Protein 2RLN (pdb70)

Secondary structure (DSSP, 8-state):
--SSHHHHHHHHTTSSSSS--SEEEEE-S-HHHHHGGGGSEEE--TTS-S-EEE-SS-EEEEEEEE-TT-BTTB--EEEEEEEE-EEEEEETTTTEEEEEEEE-/---HHHHHHHH---

B-factor: mean 22.93, std 22.58, range [2.0, 141.99]

Nearest PDB structures (foldseek):
  1j82-assembly1_A  TM=9.142E-01  e=1.928E+00  unclassified
  1h8x-assembly1_B  TM=9.011E-01  e=2.631E+00  Homo sapiens
  3oqz-assembly1_a  TM=7.747E-01  e=2.631E+00  Bos taurus
  4kxh-assembly2_D  TM=8.926E-01  e=5.300E+00  Homo sapiens
  1d5e-assembly1_B  TM=1.006E+00  e=2.531E-17  Bos taurus

Sequence (118 aa):
KETAAAKFERQHDSSSSNYCNQMMKSRNLTKDRCKPVNTFVHESLADVQAVCSQKNVACKNGQTNCYQSYSTMSITDCRETGSSKYPNCAYKTTQANKHIIVACEGNPYVPVHFDASV

Structure (mmCIF, N/CA/C/O backbone):
data_2RLN
#
_entry.id   2RLN
#
_cell.length_a   44.740
_cell.length_b   44.740
_cell.length_c   97.350
_cell.angle_alpha   90.00
_cell.angle_beta   90.00
_cell.angle_gamma   120.00
#
_symmetry.space_group_name_H-M   'P 31 2 1'
#
loop_
_entity.id
_entity.type
_entity.pdbx_description
1 polymer RIBONUCLEASE
2 polymer 'RIBONUCLEASE S (S-PRO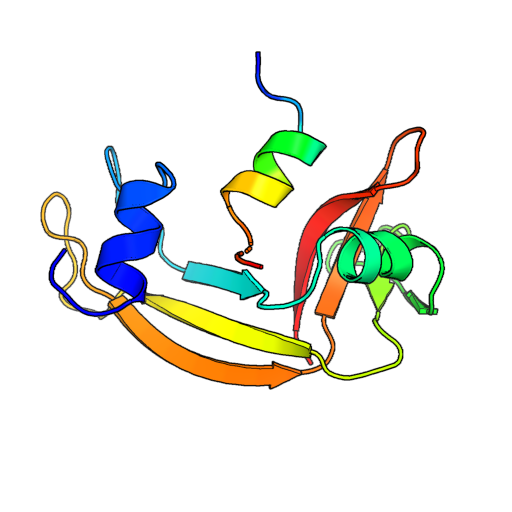TEIN)'
3 non-polymer 'SULFATE ION'
4 water water
#
loop_
_atom_site.group_PDB
_atom_site.id
_atom_site.type_symbol
_atom_site.label_atom_id
_atom_site.label_alt_id
_atom_site.label_comp_id
_atom_site.label_asym_id
_atom_site.label_entity_id
_atom_site.label_seq_id
_atom_site.pdbx_PDB_ins_code
_atom_site.Cartn_x
_atom_site.Cartn_y
_atom_site.Cartn_z
_atom_site.occupancy
_atom_site.B_iso_or_equiv
_atom_site.auth_seq_id
_atom_site.auth_comp_id
_atom_site.auth_asym_id
_atom_site.auth_atom_id
_atom_site.pdbx_PDB_model_num
ATOM 1 N N . LYS A 1 1 ? -14.389 7.993 21.097 1.00 89.31 1 LYS S N 1
ATOM 2 C CA . LYS A 1 1 ? -14.691 7.677 19.671 1.00 75.45 1 LYS S CA 1
ATOM 3 C C . LYS A 1 1 ? -14.636 6.159 19.504 1.00 36.30 1 LYS S C 1
ATOM 4 O O . LYS A 1 1 ? -14.729 5.428 20.492 1.00 68.14 1 LYS S O 1
ATOM 10 N N . GLU A 1 2 ? -14.483 5.695 18.266 1.00 38.14 2 GLU S N 1
ATOM 11 C CA . GLU A 1 2 ? -14.439 4.273 17.953 1.00 25.88 2 GLU S CA 1
ATOM 12 C C . GLU A 1 2 ? -13.019 3.714 17.944 1.00 20.04 2 GLU S C 1
ATOM 13 O O . GLU A 1 2 ? -12.143 4.228 17.246 1.00 22.86 2 GLU S O 1
ATOM 19 N N . THR A 1 3 ? -12.798 2.669 18.733 1.00 18.22 3 THR S N 1
ATOM 20 C CA . THR A 1 3 ? -11.488 2.028 18.806 1.00 13.85 3 THR S CA 1
ATOM 21 C C . THR A 1 3 ? -11.259 1.137 17.589 1.00 18.45 3 THR S C 1
ATOM 22 O O . THR A 1 3 ? -12.209 0.793 16.885 1.00 11.47 3 THR S O 1
ATOM 26 N N . ALA A 1 4 ? -10.016 0.703 17.388 1.00 17.69 4 ALA S N 1
ATOM 27 C CA . ALA A 1 4 ? -9.674 -0.157 16.253 1.00 10.23 4 ALA S CA 1
ATOM 28 C C . ALA A 1 4 ? -10.372 -1.505 16.367 1.00 7.21 4 ALA S C 1
ATOM 29 O O . ALA A 1 4 ? -10.763 -2.098 15.357 1.00 10.22 4 ALA S O 1
ATOM 31 N N . ALA A 1 5 ? -10.535 -1.991 17.595 1.00 11.37 5 ALA S N 1
ATOM 32 C CA . ALA A 1 5 ? -11.223 -3.262 17.811 1.00 13.18 5 ALA S CA 1
ATOM 33 C C . ALA A 1 5 ? -12.714 -3.102 17.474 1.00 12.82 5 ALA S C 1
ATOM 34 O O . ALA A 1 5 ? -13.309 -3.971 16.831 1.00 14.74 5 ALA S O 1
ATOM 36 N N . ALA A 1 6 ? -13.321 -2.004 17.927 1.00 7.59 6 ALA S N 1
ATOM 37 C CA . ALA A 1 6 ? -14.737 -1.715 17.646 1.00 4.87 6 ALA S CA 1
ATOM 38 C C . ALA A 1 6 ? -14.937 -1.605 16.137 1.00 8.61 6 ALA S C 1
ATOM 39 O O . ALA A 1 6 ? -15.891 -2.137 15.587 1.00 7.00 6 ALA S O 1
ATOM 41 N N . LYS A 1 7 ? -14.029 -0.902 15.473 1.00 5.71 7 LYS S N 1
ATOM 42 C CA . LYS A 1 7 ? -14.129 -0.738 14.034 1.00 10.56 7 LYS S CA 1
ATOM 43 C C . LYS A 1 7 ? -14.060 -2.090 13.320 1.00 11.30 7 LYS S C 1
ATOM 44 O O . LYS A 1 7 ? -14.821 -2.333 12.373 1.00 7.21 7 LYS S O 1
ATOM 50 N N . PHE A 1 8 ? -13.164 -2.971 13.767 1.00 9.56 8 PHE S N 1
ATOM 51 C CA . PHE A 1 8 ? -13.057 -4.300 13.156 1.00 10.32 8 PHE S CA 1
ATOM 52 C C . PHE A 1 8 ? -14.410 -5.015 13.248 1.00 9.63 8 PHE S C 1
ATOM 53 O O . PHE A 1 8 ? -14.885 -5.601 12.263 1.00 8.43 8 PHE S O 1
ATOM 61 N N . GLU A 1 9 ? -15.041 -4.941 14.421 1.00 9.92 9 GLU S N 1
ATOM 62 C CA . GLU A 1 9 ? -16.339 -5.578 14.642 1.00 5.93 9 GLU S CA 1
ATOM 63 C C . GLU A 1 9 ? -17.449 -5.013 13.760 1.00 8.31 9 GLU S C 1
ATOM 64 O O . GLU A 1 9 ? -18.189 -5.774 13.121 1.00 11.14 9 GLU S O 1
ATOM 70 N N . ARG A 1 10 ? -17.598 -3.691 13.743 1.00 7.32 10 ARG S N 1
ATOM 71 C CA . ARG A 1 10 ? -18.633 -3.068 12.917 1.00 6.97 10 ARG S CA 1
ATOM 72 C C . ARG A 1 10 ? -18.455 -3.395 11.429 1.00 5.91 10 ARG S C 1
ATOM 73 O O . ARG A 1 10 ? -19.425 -3.633 10.715 1.00 6.96 10 ARG S O 1
ATOM 81 N N . GLN A 1 11 ? -17.213 -3.403 10.958 1.00 3.80 11 GLN S N 1
ATOM 82 C CA . GLN A 1 11 ? -16.959 -3.689 9.551 1.00 10.73 11 GLN S CA 1
ATOM 83 C C . GLN A 1 11 ? -16.935 -5.150 9.129 1.00 9.58 11 GLN S C 1
ATOM 84 O O . GLN A 1 11 ? -17.205 -5.446 7.965 1.00 11.50 11 GLN S O 1
ATOM 90 N N . HIS A 1 12 ? -16.557 -6.050 10.036 1.00 7.82 12 HIS S N 1
ATOM 91 C CA . HI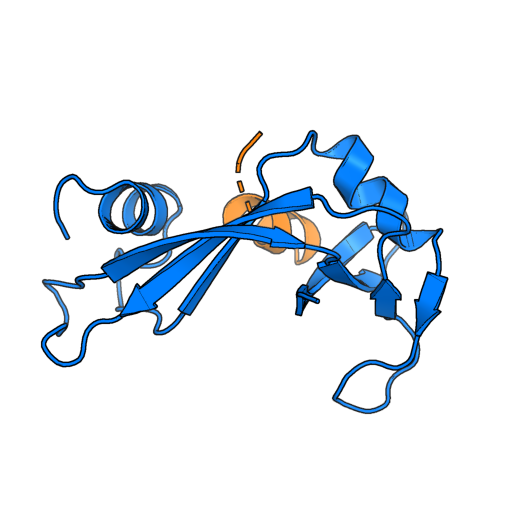S A 1 12 ? -16.398 -7.455 9.659 1.00 4.80 12 HIS S CA 1
ATOM 92 C C . HIS A 1 12 ? -17.197 -8.544 10.357 1.00 14.44 12 HIS S C 1
ATOM 93 O O . HIS A 1 12 ? -17.224 -9.677 9.877 1.00 19.05 12 HIS S O 1
ATOM 108 N N . ASP A 1 14 ? -20.604 -10.477 11.546 1.00 8.25 14 ASP S N 1
ATOM 109 C CA . ASP A 1 14 ? -22.038 -10.626 11.352 1.00 5.30 14 ASP S CA 1
ATOM 110 C C . ASP A 1 14 ? -22.472 -11.973 11.907 1.00 13.88 14 ASP S C 1
ATOM 111 O O . ASP A 1 14 ? -22.693 -12.930 11.158 1.00 13.40 14 ASP S O 1
ATOM 116 N N . SER A 1 15 ? -22.541 -12.021 13.233 1.00 10.04 15 SER S N 1
ATOM 117 C CA . SER A 1 15 ? -22.955 -13.181 14.005 1.00 34.70 15 SER S CA 1
ATOM 118 C C . SER A 1 15 ? -24.454 -13.381 13.792 1.00 33.63 15 SER S C 1
ATOM 119 O O . SER A 1 15 ? -25.255 -12.475 14.039 1.00 72.52 15 SER S O 1
ATOM 123 N N . SER B 2 6 ? -26.977 0.711 -4.539 1.00 112.94 21 SER E N 1
ATOM 124 C CA . SER B 2 6 ? -27.186 -0.094 -3.307 1.00 141.99 21 SER E CA 1
ATOM 125 C C . SER B 2 6 ? -28.634 -0.568 -3.268 1.00 48.98 21 SER E C 1
ATOM 126 O O . SER B 2 6 ? -29.561 0.243 -3.205 1.00 131.89 21 SER E O 1
ATOM 129 N N . SER B 2 7 ? -28.815 -1.881 -3.379 1.00 122.22 22 SER E N 1
ATOM 130 C CA . SER B 2 7 ? -30.139 -2.482 -3.385 1.00 132.25 22 SER E CA 1
ATOM 131 C C . SER B 2 7 ? -30.367 -3.577 -2.330 1.00 63.49 22 SER E C 1
ATOM 132 O O . SER B 2 7 ? -29.829 -3.508 -1.220 1.00 101.76 22 SER E O 1
ATOM 135 N N . SER B 2 8 ? -31.151 -4.589 -2.685 1.00 73.54 23 SER E N 1
ATOM 136 C CA . SER B 2 8 ? -31.489 -5.653 -1.756 1.00 61.84 23 SER E CA 1
ATOM 137 C C . SER B 2 8 ? -30.552 -6.835 -1.526 1.00 47.19 23 SER E C 1
ATOM 138 O O . SER B 2 8 ? -30.848 -7.648 -0.653 1.00 84.21 23 SER E O 1
ATOM 141 N N . ASN B 2 9 ? -29.477 -7.012 -2.301 1.00 16.34 24 ASN E N 1
ATOM 142 C CA . ASN B 2 9 ? -28.611 -8.149 -1.972 1.00 9.19 24 ASN E CA 1
ATOM 143 C C . ASN B 2 9 ? -27.941 -7.884 -0.612 1.00 12.80 24 ASN E C 1
ATOM 144 O O . ASN B 2 9 ? -27.896 -6.731 -0.135 1.00 13.34 24 ASN E O 1
ATOM 149 N N . TYR B 2 10 ? -27.568 -8.960 0.070 1.00 11.14 25 TYR E N 1
ATOM 150 C CA . TYR B 2 10 ? -26.939 -8.869 1.381 1.00 8.51 25 TYR E CA 1
ATOM 151 C C . TYR B 2 10 ? -25.777 -7.868 1.428 1.00 10.39 25 TYR E C 1
ATOM 152 O O . TYR B 2 10 ? -25.673 -7.079 2.373 1.00 11.57 25 TYR E O 1
ATOM 161 N N . CYS B 2 11 ? -24.910 -7.885 0.421 1.00 6.39 26 CYS E N 1
ATOM 162 C CA . CYS B 2 11 ? -23.779 -6.959 0.417 1.00 4.24 26 CYS E CA 1
ATOM 163 C C . CYS B 2 11 ? -24.213 -5.493 0.349 1.00 12.11 26 CYS E C 1
ATOM 164 O O . CYS B 2 11 ? -23.784 -4.682 1.167 1.00 10.81 26 CYS E O 1
ATOM 167 N N . ASN B 2 12 ? -25.096 -5.158 -0.588 1.00 9.29 27 ASN E N 1
ATOM 168 C CA . ASN B 2 12 ? -25.576 -3.785 -0.702 1.00 8.34 27 ASN E CA 1
ATOM 169 C C . ASN B 2 12 ? -26.203 -3.332 0.627 1.00 14.89 27 ASN E C 1
ATOM 170 O O . ASN B 2 12 ? -25.922 -2.227 1.103 1.00 14.60 27 ASN E O 1
ATOM 175 N N . GLN B 2 13 ? -27.015 -4.202 1.231 1.00 11.60 28 GLN E N 1
ATOM 176 C CA . GLN B 2 13 ? -27.695 -3.903 2.501 1.00 14.46 28 GLN E CA 1
ATOM 177 C C . GLN B 2 13 ? -26.745 -3.699 3.671 1.00 11.74 28 GLN E C 1
ATOM 178 O O . GLN B 2 13 ? -26.802 -2.682 4.369 1.00 12.60 28 GLN E O 1
ATOM 184 N N . MET B 2 14 ? -25.930 -4.713 3.940 1.00 8.51 29 MET E N 1
ATOM 185 C CA . MET B 2 14 ? -25.010 -4.666 5.073 1.00 14.25 29 MET E CA 1
ATOM 186 C C . MET B 2 14 ? -23.919 -3.596 4.994 1.00 9.51 29 MET E C 1
ATOM 187 O O . MET B 2 14 ? -23.576 -2.966 6.009 1.00 8.02 29 MET E O 1
ATOM 196 N N . MET B 2 15 ? -23.376 -3.379 3.800 1.00 11.73 30 MET E N 1
ATOM 197 C CA . MET B 2 15 ? -22.338 -2.370 3.620 1.00 11.00 30 MET E CA 1
ATOM 198 C C . MET B 2 15 ? -22.922 -1.012 3.997 1.00 12.23 30 MET E C 1
ATOM 199 O O . MET B 2 15 ? -22.261 -0.198 4.637 1.00 12.59 30 MET E O 1
ATOM 204 N N . LYS B 2 16 ? -24.180 -0.786 3.628 1.00 13.17 31 LYS E N 1
ATOM 205 C CA . LYS B 2 16 ? -24.843 0.474 3.934 1.00 12.94 31 LYS E CA 1
ATOM 206 C C . LYS B 2 16 ? -25.138 0.539 5.424 1.00 9.43 31 LYS E C 1
ATOM 207 O O . LYS B 2 16 ? -24.736 1.486 6.092 1.00 10.73 31 LYS E O 1
ATOM 213 N N . SER B 2 17 ? -25.789 -0.499 5.945 1.00 12.17 32 SER E N 1
ATOM 214 C CA . SER B 2 17 ? -26.145 -0.574 7.363 1.00 7.62 32 SER E CA 1
ATOM 215 C C . SER B 2 17 ? -24.962 -0.390 8.306 1.00 16.82 32 SER E C 1
ATOM 216 O O . SER B 2 17 ? -25.077 0.271 9.346 1.00 11.67 32 SER E O 1
ATOM 221 N N . ARG B 2 18 ? -23.825 -0.981 7.958 1.00 7.97 33 ARG E N 1
ATOM 222 C CA . ARG B 2 18 ? -22.650 -0.884 8.813 1.00 5.32 33 ARG E CA 1
ATOM 223 C C . ARG B 2 18 ? -21.789 0.363 8.607 1.00 8.99 33 ARG E C 1
ATOM 224 O O . ARG B 2 18 ? -20.643 0.426 9.094 1.00 13.33 33 ARG E O 1
ATOM 232 N N . ASN B 2 19 ? -22.336 1.347 7.886 1.00 11.92 34 ASN E N 1
ATOM 233 C CA . ASN B 2 19 ? -21.658 2.627 7.642 1.00 8.92 34 ASN E CA 1
ATOM 234 C C . ASN B 2 19 ? -20.396 2.501 6.812 1.00 16.21 34 ASN E C 1
ATOM 235 O O . ASN B 2 19 ? -19.398 3.168 7.084 1.00 16.22 34 ASN E O 1
ATOM 240 N N . LEU B 2 20 ? -20.415 1.624 5.813 1.00 11.95 35 LEU E N 1
ATOM 241 C CA . LEU B 2 20 ? -19.244 1.481 4.949 1.00 10.74 35 LEU E CA 1
ATOM 242 C C . LEU B 2 20 ? -19.481 2.220 3.638 1.00 14.57 35 LEU E C 1
ATOM 243 O O . LEU B 2 20 ? -18.556 2.776 3.047 1.00 24.44 35 LEU E O 1
ATOM 252 N N . THR B 2 21 ? -20.733 2.260 3.202 1.00 6.15 36 THR E N 1
ATOM 253 C CA . THR B 2 21 ? -21.040 2.898 1.945 1.00 9.57 36 THR E CA 1
ATOM 254 C C . THR B 2 21 ? -22.021 4.049 2.014 1.00 12.87 36 THR E C 1
ATOM 255 O O . THR B 2 21 ? -22.664 4.384 1.019 1.00 16.26 36 THR E O 1
ATOM 259 N N . LYS B 2 22 ? -22.147 4.656 3.188 1.00 15.34 37 LYS E N 1
ATOM 260 C CA . LYS B 2 22 ? -23.046 5.795 3.317 1.00 12.71 37 LYS E CA 1
ATOM 261 C C . LYS B 2 22 ? -22.411 7.050 2.722 1.00 16.63 37 LYS E C 1
ATOM 262 O O . LYS B 2 22 ? -23.111 7.897 2.163 1.00 25.82 37 LYS E O 1
ATOM 268 N N . ASP B 2 23 ? -21.084 7.147 2.787 1.00 17.20 38 ASP E N 1
ATOM 269 C CA . ASP B 2 23 ? -20.405 8.326 2.249 1.00 17.46 38 ASP E CA 1
ATOM 270 C C . ASP B 2 23 ? -19.316 8.068 1.225 1.00 10.37 38 ASP E C 1
ATOM 271 O O . ASP B 2 23 ? -18.549 8.970 0.903 1.00 13.03 38 ASP E O 1
ATOM 276 N N . ARG B 2 24 ? -19.266 6.847 0.710 1.00 12.91 39 ARG E N 1
ATOM 277 C CA . ARG B 2 24 ? -18.291 6.453 -0.303 1.00 13.99 39 ARG E CA 1
ATOM 278 C C . ARG B 2 24 ? -18.652 5.038 -0.724 1.00 23.13 39 ARG E C 1
ATOM 279 O O . ARG B 2 24 ? -19.581 4.460 -0.174 1.00 16.79 39 ARG E O 1
ATOM 287 N N . CYS B 2 25 ? -17.961 4.499 -1.723 1.00 15.70 40 CYS E N 1
ATOM 288 C CA . CYS B 2 25 ? -18.186 3.108 -2.122 1.00 12.12 40 CYS E CA 1
ATOM 289 C C . CYS B 2 25 ? -16.846 2.446 -1.802 1.00 19.83 40 CYS E C 1
ATOM 290 O O . CYS B 2 25 ? -15.822 2.883 -2.310 1.00 22.38 40 CYS E O 1
ATOM 293 N N . LYS B 2 26 ? -16.837 1.496 -0.869 1.00 13.86 41 LYS E N 1
ATOM 294 C CA . LYS B 2 26 ? -15.616 0.784 -0.497 1.00 8.45 41 LYS E CA 1
ATOM 295 C C . LYS B 2 26 ? -15.488 -0.396 -1.482 1.00 13.42 41 LYS E C 1
ATOM 296 O O . LYS B 2 26 ? -16.404 -1.195 -1.590 1.00 14.64 41 LYS E O 1
ATOM 302 N N . PRO B 2 27 ? -14.349 -0.528 -2.204 1.00 12.73 42 PRO E N 1
ATOM 303 C CA . PRO B 2 27 ? -14.160 -1.621 -3.179 1.00 8.65 42 PRO E CA 1
ATOM 304 C C . PRO B 2 27 ? -14.432 -3.061 -2.732 1.00 14.64 42 PRO E C 1
ATOM 305 O O . PRO B 2 27 ? -15.074 -3.816 -3.458 1.00 14.09 42 PRO E O 1
ATOM 309 N N . VAL B 2 28 ? -13.915 -3.460 -1.571 1.00 10.06 43 VAL E N 1
ATOM 310 C CA . VAL B 2 28 ? -14.116 -4.825 -1.095 1.00 8.68 43 VAL E CA 1
ATOM 311 C C . VAL B 2 28 ? -14.253 -4.866 0.424 1.00 12.34 43 VAL E C 1
ATOM 312 O O . VAL B 2 28 ? -13.754 -3.988 1.126 1.00 12.81 43 VAL E O 1
ATOM 319 N N . ASN B 2 29 ? -15.012 -5.832 0.916 1.00 11.53 44 ASN E N 1
ATOM 320 C CA . ASN B 2 29 ? -15.165 -6.030 2.355 1.00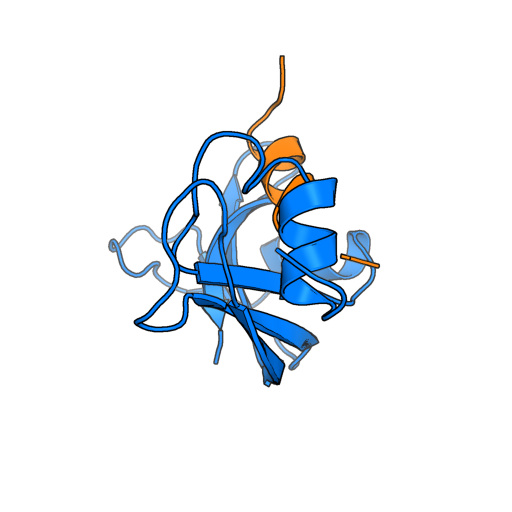 12.23 44 ASN E CA 1
ATOM 321 C C . ASN B 2 29 ? -15.610 -7.470 2.615 1.00 18.01 44 ASN E C 1
ATOM 322 O O . ASN B 2 29 ? -16.350 -8.053 1.823 1.00 15.52 44 ASN E O 1
ATOM 327 N N . THR B 2 30 ? -15.156 -8.040 3.722 1.00 8.60 45 THR E N 1
ATOM 328 C CA . THR B 2 30 ? -15.506 -9.405 4.076 1.00 9.21 45 THR E CA 1
ATOM 329 C C . THR B 2 30 ? -16.248 -9.420 5.395 1.00 9.32 45 THR E C 1
ATOM 330 O O . THR B 2 30 ? -15.855 -8.721 6.330 1.00 8.71 45 THR E O 1
ATOM 334 N N . PHE B 2 31 ? -17.347 -10.170 5.445 1.00 3.75 46 PHE E N 1
ATOM 335 C CA . PHE B 2 31 ? -18.124 -10.323 6.678 1.00 10.07 46 PHE E CA 1
ATOM 336 C C . PHE B 2 31 ? -17.945 -11.768 7.164 1.00 10.13 46 PHE E C 1
ATOM 337 O O . PHE B 2 31 ? -17.978 -12.703 6.357 1.00 9.09 46 PHE E O 1
ATOM 345 N N . VAL B 2 32 ? -17.754 -11.947 8.470 1.00 7.71 47 VAL E N 1
ATOM 346 C CA . VAL B 2 32 ? -17.572 -13.277 9.059 1.00 13.96 47 VAL E CA 1
ATOM 347 C C . VAL B 2 32 ? -18.834 -13.664 9.829 1.00 10.48 47 VAL E C 1
ATOM 348 O O . VAL B 2 32 ? -19.306 -12.900 10.683 1.00 6.39 47 VAL E O 1
ATOM 352 N N . HIS B 2 33 ? -19.375 -14.847 9.526 1.00 8.53 48 HIS E N 1
ATOM 353 C CA . HIS B 2 33 ? -20.606 -15.329 10.165 1.00 5.82 48 HIS E CA 1
ATOM 354 C C . HIS B 2 33 ? -20.318 -16.357 11.245 1.00 11.72 48 HIS E C 1
ATOM 355 O O . HIS B 2 33 ? -20.710 -17.516 11.120 1.00 18.01 48 HIS E O 1
ATOM 362 N N . GLU B 2 34 ? -19.585 -15.936 12.270 1.00 9.57 49 GLU E N 1
ATOM 363 C CA . GLU B 2 34 ? -19.230 -16.789 13.396 1.00 14.14 49 GLU E CA 1
ATOM 364 C C . GLU B 2 34 ? -19.420 -15.932 14.635 1.00 10.44 49 GLU E C 1
ATOM 365 O O . GLU B 2 34 ? -19.539 -14.715 14.528 1.00 11.56 49 GLU E O 1
ATOM 371 N N . SER B 2 35 ? -19.467 -16.558 15.805 1.00 9.98 50 SER E N 1
ATOM 372 C CA . SER B 2 35 ? -19.659 -15.811 17.028 1.00 9.77 50 SER E CA 1
ATOM 373 C C . SER B 2 35 ? -18.458 -14.885 17.248 1.00 12.49 50 SER E C 1
ATOM 374 O O . SER B 2 35 ? -17.342 -15.186 16.815 1.00 11.72 50 SER E O 1
ATOM 377 N N . LEU B 2 36 ? -18.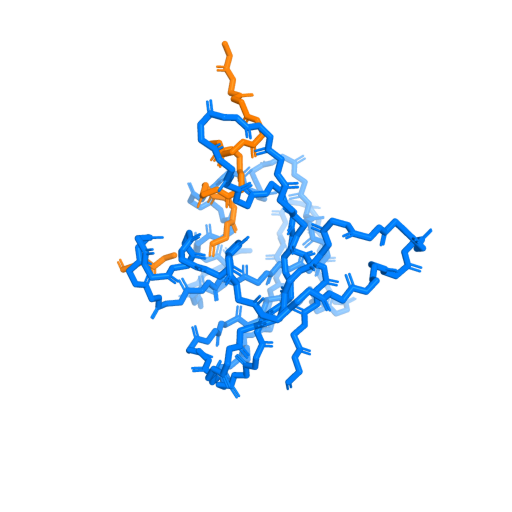685 -13.753 17.910 1.00 10.23 51 LEU E N 1
ATOM 378 C CA . LEU B 2 36 ? -17.602 -12.804 18.158 1.00 14.76 51 LEU E CA 1
ATOM 379 C C . LEU B 2 36 ? -16.438 -13.428 18.924 1.00 10.53 51 LEU E C 1
ATOM 380 O O . LEU B 2 36 ? -15.275 -13.244 18.547 1.00 10.24 51 LEU E O 1
ATOM 385 N N . ALA B 2 37 ? -16.753 -14.163 19.989 1.00 12.47 52 ALA E N 1
ATOM 386 C CA . ALA B 2 37 ? -15.730 -14.806 20.810 1.00 10.82 52 ALA E CA 1
ATOM 387 C C . ALA B 2 37 ? -14.909 -15.848 20.023 1.00 9.41 52 ALA E C 1
ATOM 388 O O . ALA B 2 37 ? -13.718 -15.994 20.271 1.00 9.63 52 ALA E O 1
ATOM 390 N N . ASP B 2 38 ? -15.533 -16.545 19.070 1.00 3.46 53 ASP E N 1
ATOM 391 C CA . ASP B 2 38 ? -14.809 -17.532 18.259 1.00 8.34 53 ASP E CA 1
ATOM 392 C C . ASP B 2 38 ? -13.836 -16.830 17.324 1.00 5.53 53 ASP E C 1
ATOM 393 O O . ASP B 2 38 ? -12.769 -17.357 17.014 1.00 8.42 53 ASP E O 1
ATOM 398 N N . VAL B 2 39 ? -14.204 -15.649 16.848 1.00 5.90 54 VAL E N 1
ATOM 399 C CA . VAL B 2 39 ? -13.298 -14.893 15.998 1.00 5.31 54 VAL E CA 1
ATOM 400 C C . VAL B 2 39 ? -12.166 -14.310 16.861 1.00 4.00 54 VAL E C 1
ATOM 401 O O . VAL B 2 39 ? -11.006 -14.329 16.464 1.00 8.03 54 VAL E O 1
ATOM 405 N N . GLN B 2 40 ? -12.493 -13.792 18.040 1.00 6.13 55 GLN E N 1
ATOM 406 C CA . GLN B 2 40 ? -11.452 -13.266 18.935 1.00 7.53 55 GLN E CA 1
ATOM 407 C C . GLN B 2 40 ? -10.487 -14.389 19.346 1.00 15.10 55 GLN E C 1
ATOM 408 O O . GLN B 2 40 ? -9.303 -14.142 19.598 1.00 10.90 55 GLN E O 1
ATOM 414 N N . ALA B 2 41 ? -10.987 -15.623 19.404 1.00 9.22 56 ALA E N 1
ATOM 415 C CA . ALA B 2 41 ? -10.152 -16.781 19.762 1.00 7.63 56 ALA E CA 1
ATOM 416 C C . ALA B 2 41 ? -8.999 -17.007 18.762 1.00 7.67 56 ALA E C 1
ATOM 417 O O . ALA B 2 41 ? -7.971 -17.590 19.116 1.00 8.47 56 ALA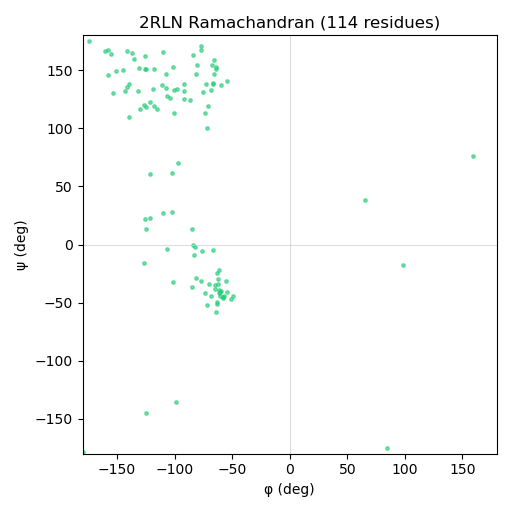 E O 1
ATOM 419 N N . VAL B 2 42 ? -9.131 -16.495 17.539 1.00 6.40 57 VAL E N 1
ATOM 420 C CA . VAL B 2 42 ? -8.074 -16.665 16.541 1.00 6.96 57 VAL E CA 1
ATOM 421 C C . VAL B 2 42 ? -6.749 -15.994 16.931 1.00 8.71 57 VAL E C 1
ATOM 422 O O . VAL B 2 42 ? -5.686 -16.434 16.511 1.00 8.71 57 VAL E O 1
ATOM 426 N N . CYS B 2 43 ? -6.797 -14.979 17.788 1.00 8.42 58 CYS E N 1
ATOM 427 C CA . CYS B 2 43 ? -5.578 -14.286 18.199 1.00 10.30 58 CYS E CA 1
ATOM 428 C C . CYS B 2 43 ? -4.609 -15.132 19.025 1.00 8.94 58 CYS E C 1
ATOM 429 O O . CYS B 2 43 ? -3.529 -14.670 19.378 1.00 8.26 58 CYS E O 1
ATOM 432 N N . SER B 2 44 ? -5.003 -16.357 19.358 1.00 8.56 59 SER E N 1
ATOM 433 C CA . SER B 2 44 ? -4.107 -17.238 20.096 1.00 11.60 59 SER E CA 1
ATOM 434 C C . SER B 2 44 ? -3.955 -18.551 19.332 1.00 6.66 59 SER E C 1
ATOM 435 O O . SER B 2 44 ? -3.592 -19.582 19.907 1.00 8.92 59 SER E O 1
ATOM 438 N N . GLN B 2 45 ? -4.225 -18.508 18.025 1.00 5.53 60 GLN E N 1
ATOM 439 C CA . GLN B 2 45 ? -4.107 -19.697 17.199 1.00 10.38 60 GLN E CA 1
ATOM 440 C C . GLN B 2 45 ? -2.767 -19.740 16.426 1.00 20.48 60 GLN E C 1
ATOM 441 O O . GLN B 2 45 ? -1.732 -19.430 17.009 1.00 15.00 60 GLN E O 1
ATOM 447 N N . LYS B 2 46 ? -2.760 -20.079 15.143 1.00 11.37 61 LYS E N 1
ATOM 448 C CA . LYS B 2 46 ? -1.493 -20.173 14.408 1.00 4.34 61 LYS E CA 1
ATOM 449 C C . LYS B 2 46 ? -0.865 -18.831 14.075 1.00 9.32 61 LYS E C 1
ATOM 450 O O . LYS B 2 46 ? -1.392 -18.089 13.253 1.00 10.05 61 LYS E O 1
ATOM 456 N N . ASN B 2 47 ? 0.284 -18.533 14.678 1.00 10.24 62 ASN E N 1
ATOM 457 C CA . ASN B 2 47 ? 0.961 -17.271 14.408 1.00 10.29 62 ASN E CA 1
ATOM 458 C C . ASN B 2 47 ? 1.627 -17.324 13.054 1.00 16.29 62 ASN E C 1
ATOM 459 O O . ASN B 2 47 ? 2.312 -18.286 12.725 1.00 17.17 62 ASN E O 1
ATOM 464 N N . VAL B 2 48 ? 1.406 -16.291 12.259 1.00 11.93 63 VAL E N 1
ATOM 465 C CA . VAL B 2 48 ? 1.987 -16.213 10.931 1.00 23.15 63 VAL E CA 1
ATOM 466 C C . VAL B 2 48 ? 2.410 -14.763 10.682 1.00 32.55 63 VAL E C 1
ATOM 467 O O . VAL B 2 48 ? 2.085 -13.861 11.469 1.00 15.25 63 VAL E O 1
ATOM 471 N N . ALA B 2 49 ? 3.199 -14.555 9.636 1.00 21.73 64 ALA E N 1
ATOM 472 C CA . ALA B 2 49 ? 3.645 -13.215 9.277 1.00 48.63 64 ALA E CA 1
ATOM 473 C C . ALA B 2 49 ? 2.517 -12.548 8.481 1.00 20.58 64 ALA E C 1
ATOM 474 O O . ALA B 2 49 ? 1.757 -13.224 7.781 1.00 15.99 64 ALA E O 1
ATOM 476 N N . CYS B 2 50 ? 2.371 -11.235 8.628 1.00 21.95 65 CYS E N 1
ATOM 477 C CA . CYS B 2 50 ? 1.342 -10.494 7.903 1.00 15.19 65 CYS E CA 1
ATOM 478 C C . CYS B 2 50 ? 1.924 -10.178 6.527 1.00 28.90 65 CYS E C 1
ATOM 479 O O . CYS B 2 50 ? 3.138 -10.277 6.326 1.00 22.79 65 CYS E O 1
ATOM 482 N N . LYS B 2 51 ? 1.072 -9.819 5.575 1.00 20.06 66 LYS E N 1
ATOM 483 C CA . LYS B 2 51 ? 1.544 -9.493 4.237 1.00 26.49 66 LYS E CA 1
ATOM 484 C C . LYS B 2 51 ? 2.611 -8.402 4.278 1.00 36.70 66 LYS E C 1
ATOM 485 O O . LYS B 2 51 ? 3.528 -8.377 3.457 1.00 38.33 66 LYS E O 1
ATOM 491 N N . ASN B 2 52 ? 2.503 -7.521 5.262 1.00 21.95 67 ASN E N 1
ATOM 492 C CA . ASN B 2 52 ? 3.445 -6.424 5.415 1.00 23.91 67 ASN E CA 1
ATOM 493 C C . ASN B 2 52 ? 4.731 -6.829 6.122 1.00 48.18 67 ASN E C 1
ATOM 494 O O . ASN B 2 52 ? 5.613 -5.996 6.336 1.00 64.35 67 ASN E O 1
ATOM 499 N N . GLY B 2 53 ? 4.816 -8.088 6.535 1.00 58.62 68 GLY E N 1
ATOM 500 C CA . GLY B 2 53 ? 6.008 -8.556 7.213 1.00 26.68 68 GLY E CA 1
ATOM 501 C C . GLY B 2 53 ? 5.955 -8.599 8.727 1.00 61.16 68 GLY E C 1
ATOM 502 O O . GLY B 2 53 ? 6.808 -9.247 9.344 1.00 37.25 68 GLY E O 1
ATOM 503 N N . GLN B 2 54 ? 5.009 -7.891 9.342 1.00 76.72 69 GLN E N 1
ATOM 504 C CA . GLN B 2 54 ? 4.899 -7.918 10.800 1.00 86.36 69 GLN E CA 1
ATOM 505 C C . GLN B 2 54 ? 4.494 -9.325 11.229 1.00 32.65 69 GLN E C 1
ATOM 506 O O . GLN B 2 54 ? 3.966 -10.095 10.433 1.00 24.53 69 GLN E O 1
ATOM 512 N N . THR B 2 55 ? 4.7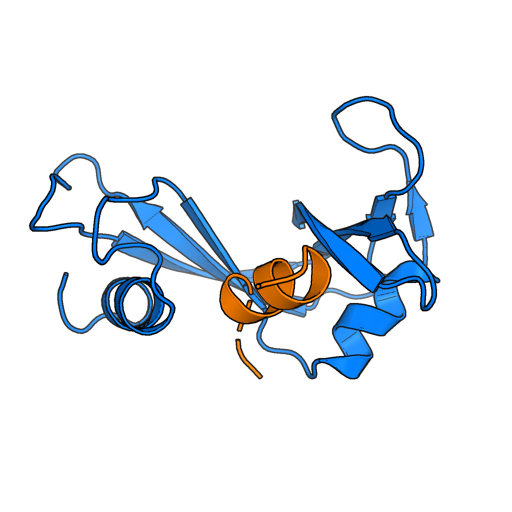56 -9.675 12.477 1.00 15.64 70 THR E N 1
ATOM 513 C CA . THR B 2 55 ? 4.445 -11.014 12.929 1.00 27.79 70 THR E CA 1
ATOM 514 C C . THR B 2 55 ? 3.298 -11.105 13.923 1.00 21.32 70 THR E C 1
ATOM 515 O O . THR B 2 55 ? 3.260 -12.021 14.750 1.00 17.69 70 THR E O 1
ATOM 519 N N . ASN B 2 56 ? 2.373 -10.152 13.875 1.00 15.50 71 ASN E N 1
ATOM 520 C CA . ASN B 2 56 ? 1.255 -10.207 14.809 1.00 10.72 71 ASN E CA 1
ATOM 521 C C . ASN B 2 56 ? 0.002 -10.728 14.126 1.00 14.59 71 ASN E C 1
ATOM 522 O O . ASN B 2 56 ? -1.116 -10.394 14.523 1.00 23.58 71 ASN E O 1
ATOM 527 N N . CYS B 2 57 ? 0.186 -11.544 13.094 1.00 11.83 72 CYS E N 1
ATOM 528 C CA . CYS B 2 57 ? -0.957 -12.128 12.399 1.00 6.32 72 CYS E CA 1
ATOM 529 C C . CYS B 2 57 ? -1.155 -13.563 12.842 1.00 15.46 72 CYS E C 1
ATOM 530 O O . CYS B 2 57 ? -0.202 -14.215 13.281 1.00 11.36 72 CYS E O 1
ATOM 533 N N . TYR B 2 58 ? -2.404 -14.023 12.766 1.00 13.77 73 TYR E N 1
ATOM 534 C CA . TYR B 2 58 ? -2.809 -15.361 13.188 1.00 8.91 73 TYR E CA 1
ATOM 535 C C . TYR B 2 58 ? -3.810 -15.962 12.219 1.00 11.71 73 TYR E C 1
ATOM 536 O O . TYR B 2 58 ? -4.739 -15.286 11.773 1.00 13.53 73 TYR E O 1
ATOM 545 N N . GLN B 2 59 ? -3.634 -17.243 11.922 1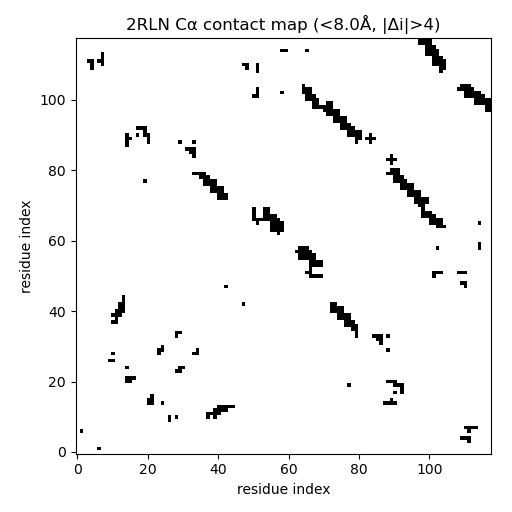.00 11.45 74 GLN E N 1
ATOM 546 C CA . GLN B 2 59 ? -4.500 -17.962 10.995 1.00 7.25 74 GLN E CA 1
ATOM 547 C C . GLN B 2 59 ? -5.398 -18.935 11.766 1.00 11.12 74 GLN E C 1
ATOM 548 O O . GLN B 2 59 ? -4.926 -19.632 12.663 1.00 11.01 74 GLN E O 1
ATOM 554 N N . SER B 2 60 ? -6.689 -18.965 11.435 1.00 8.64 75 SER E N 1
ATOM 555 C CA . SER B 2 60 ? -7.629 -19.854 12.110 1.00 12.19 75 SER E CA 1
ATOM 556 C C . SER B 2 60 ? -7.336 -21.325 11.807 1.00 13.64 75 SER E C 1
ATOM 557 O O . SER B 2 60 ? -7.041 -21.701 10.663 1.00 9.66 75 SER E O 1
ATOM 560 N N . TYR B 2 61 ? -7.418 -22.158 12.837 1.00 6.26 76 TYR E N 1
ATOM 561 C CA . TYR B 2 61 ? -7.183 -23.587 12.669 1.00 6.12 76 TYR E CA 1
ATOM 562 C C . TYR B 2 61 ? -8.199 -24.150 11.698 1.00 8.77 76 TYR E C 1
ATOM 563 O O . TYR B 2 61 ? -7.860 -24.962 10.838 1.00 11.73 76 TYR E O 1
ATOM 572 N N . SER B 2 62 ? -9.444 -23.699 11.833 1.00 8.38 77 SER E N 1
ATOM 573 C CA . SER B 2 62 ? -10.548 -24.161 10.994 1.00 23.56 77 SER E CA 1
ATOM 574 C C . SER B 2 62 ? -11.056 -23.100 10.012 1.00 8.10 77 SER E C 1
ATOM 575 O O . SER B 2 62 ? -10.707 -21.929 10.106 1.00 6.86 77 SER E O 1
ATOM 580 N N . THR B 2 63 ? -11.844 -23.538 9.036 1.00 10.26 78 THR E N 1
ATOM 581 C CA . THR B 2 63 ? -12.420 -22.626 8.072 1.00 9.24 78 THR E CA 1
ATOM 582 C C . THR B 2 63 ? -13.641 -21.994 8.763 1.00 20.87 78 THR E C 1
ATOM 583 O O . THR B 2 63 ? -14.205 -22.569 9.698 1.00 9.79 78 THR E O 1
ATOM 587 N N . MET B 2 64 ? -14.015 -20.797 8.329 1.00 14.54 79 MET E N 1
ATOM 588 C CA . MET B 2 64 ? -15.150 -20.085 8.892 1.00 8.34 79 MET E CA 1
ATOM 589 C C . MET B 2 64 ? -16.042 -19.600 7.761 1.00 2.00 79 MET E C 1
ATOM 590 O O . MET B 2 64 ? -15.592 -19.441 6.633 1.00 10.22 79 MET E O 1
ATOM 595 N N . SER B 2 65 ? -17.327 -19.466 8.059 1.00 6.12 80 SER E N 1
ATOM 596 C CA . SER B 2 65 ? -18.338 -18.997 7.113 1.00 16.37 80 SER E CA 1
ATOM 597 C C . SER B 2 65 ? -18.131 -17.498 6.850 1.00 6.45 80 SER E C 1
ATOM 598 O O . SER B 2 65 ? -18.181 -16.678 7.777 1.00 8.93 80 SER E O 1
ATOM 601 N N . ILE B 2 66 ? -17.866 -17.132 5.609 1.00 6.05 81 ILE E N 1
ATOM 602 C CA . ILE B 2 66 ? -17.666 -15.723 5.309 1.00 9.88 81 ILE E CA 1
ATOM 603 C C . ILE B 2 66 ? -18.403 -15.309 4.041 1.00 12.41 81 ILE E C 1
ATOM 604 O O . ILE B 2 66 ? -18.780 -16.149 3.227 1.00 10.45 81 ILE E O 1
ATOM 609 N N . THR B 2 67 ? -18.650 -14.012 3.902 1.00 8.88 82 THR E N 1
ATOM 610 C CA . THR B 2 67 ? -19.275 -13.476 2.699 1.00 9.47 82 THR E CA 1
ATOM 611 C C . THR B 2 67 ? -18.370 -12.371 2.180 1.00 11.50 82 THR E C 1
ATOM 612 O O . THR B 2 67 ? -18.054 -11.420 2.894 1.00 9.89 82 THR E O 1
ATOM 616 N N . ASP B 2 68 ? -17.902 -12.545 0.959 1.00 4.13 83 ASP E N 1
ATOM 617 C CA . ASP B 2 68 ? -17.049 -11.563 0.325 1.00 9.63 83 ASP E CA 1
ATOM 618 C C . ASP B 2 68 ? -17.930 -10.599 -0.457 1.00 10.91 83 ASP E C 1
ATOM 619 O O . ASP B 2 68 ? -18.819 -11.038 -1.182 1.00 12.53 83 ASP E O 1
ATOM 628 N N . CYS B 2 69 ? -17.694 -9.298 -0.293 1.00 8.20 84 CYS E N 1
ATOM 629 C CA . CYS B 2 69 ? -18.460 -8.267 -0.998 1.00 8.07 84 CYS E CA 1
ATOM 630 C C . CYS B 2 69 ? -17.499 -7.501 -1.877 1.00 13.08 84 CYS E C 1
ATOM 631 O O . CYS B 2 69 ? -16.544 -6.911 -1.365 1.00 13.94 84 CYS E O 1
ATOM 634 N N . ARG B 2 70 ? -17.730 -7.522 -3.188 1.00 9.40 85 ARG E N 1
ATOM 635 C CA . ARG B 2 70 ? -16.852 -6.817 -4.120 1.00 11.24 85 ARG E CA 1
ATOM 636 C C . ARG B 2 70 ? -17.624 -5.953 -5.120 1.00 12.01 85 ARG E C 1
ATOM 637 O O . ARG B 2 70 ? -18.612 -6.403 -5.712 1.00 10.50 85 ARG E O 1
ATOM 652 N N . GLU B 2 71 ? -17.188 -4.705 -5.270 1.00 10.81 86 GLU E N 1
ATOM 653 C CA . GLU B 2 71 ? -17.825 -3.762 -6.189 1.00 3.56 86 GLU E CA 1
ATOM 654 C C . GLU B 2 71 ? -17.795 -4.261 -7.625 1.00 8.53 86 GLU E C 1
ATOM 655 O O . GLU B 2 71 ? -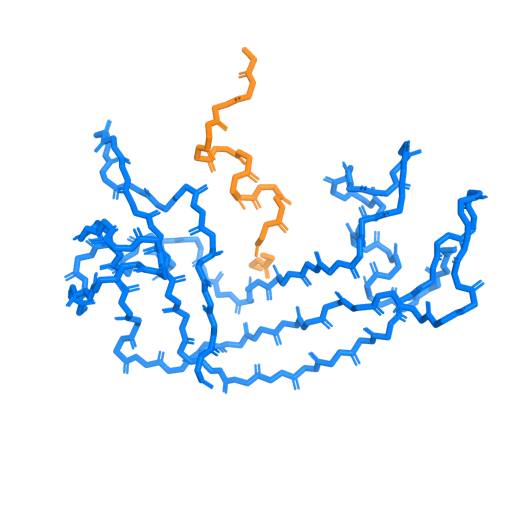16.776 -4.773 -8.090 1.00 13.30 86 GLU E O 1
ATOM 661 N N . THR B 2 72 ? -18.908 -4.108 -8.327 1.00 9.37 87 THR E N 1
ATOM 662 C CA . THR B 2 72 ? -18.957 -4.493 -9.730 1.00 15.67 87 THR E CA 1
ATOM 663 C C . THR B 2 72 ? -18.234 -3.381 -10.508 1.00 22.01 87 THR E C 1
ATOM 664 O O . THR B 2 72 ? -17.909 -2.329 -9.944 1.00 18.18 87 THR E O 1
ATOM 668 N N . GLY B 2 73 ? -17.991 -3.605 -11.796 1.00 28.43 88 GLY E N 1
ATOM 669 C CA . GLY B 2 73 ? -17.302 -2.616 -12.610 1.00 29.50 88 GLY E CA 1
ATOM 670 C C . GLY B 2 73 ? -18.166 -1.432 -13.012 1.00 30.73 88 GLY E C 1
ATOM 671 O O . GLY B 2 73 ? -17.684 -0.488 -13.640 1.00 98.23 88 GLY E O 1
ATOM 672 N N . SER B 2 74 ? -19.450 -1.497 -12.671 1.00 33.72 89 SER E N 1
ATOM 673 C CA . SER B 2 74 ? -20.407 -0.436 -12.989 1.00 35.75 89 SER E CA 1
ATOM 674 C C . SER B 2 74 ? -20.807 0.397 -11.763 1.00 39.08 89 SER E C 1
ATOM 675 O O . SER B 2 74 ? -21.572 1.360 -11.865 1.00 81.92 89 SER E O 1
ATOM 678 N N . SER B 2 75 ? -20.300 0.006 -10.603 1.00 42.44 90 SER E N 1
ATOM 679 C CA . SER B 2 75 ? -20.608 0.691 -9.361 1.00 17.92 90 SER E CA 1
ATOM 680 C C . SER B 2 75 ? -20.001 2.091 -9.304 1.00 18.94 90 SER E C 1
ATOM 681 O O . SER B 2 75 ? -18.820 2.281 -9.604 1.00 17.54 90 SER E O 1
ATOM 684 N N . LYS B 2 76 ? -20.815 3.062 -8.898 1.00 30.16 91 LYS E N 1
ATOM 685 C CA . LYS B 2 76 ? -20.371 4.446 -8.773 1.00 22.83 91 LYS E CA 1
ATOM 686 C C . LYS B 2 76 ? -21.193 5.194 -7.731 1.00 11.13 91 LYS E C 1
ATOM 687 O O . LYS B 2 76 ? -22.421 5.141 -7.761 1.00 17.39 91 LYS E O 1
ATOM 693 N N . TYR B 2 77 ? -20.517 5.881 -6.807 1.00 10.20 92 TYR E N 1
ATOM 694 C CA . TYR B 2 77 ? -21.198 6.661 -5.772 1.00 20.23 92 TYR E CA 1
ATOM 695 C C . TYR B 2 77 ? -22.150 7.615 -6.483 1.00 22.18 92 TYR E C 1
ATOM 696 O O . TYR B 2 77 ? -21.808 8.186 -7.517 1.00 27.53 92 TYR E O 1
ATOM 705 N N . PRO B 2 78 ? -23.349 7.825 -5.929 1.00 13.02 93 PRO E N 1
ATOM 706 C CA . PRO B 2 78 ? -23.877 7.238 -4.692 1.00 18.00 93 PRO E CA 1
ATOM 707 C C . PRO B 2 78 ? -24.521 5.850 -4.815 1.00 12.53 93 PRO E C 1
ATOM 708 O O . PRO B 2 78 ? -24.939 5.258 -3.824 1.00 20.45 93 PRO E O 1
ATOM 712 N N . ASN B 2 79 ? -24.549 5.309 -6.019 1.00 12.40 94 ASN E N 1
ATOM 713 C CA . ASN B 2 79 ? -25.173 4.017 -6.239 1.00 19.80 94 ASN E CA 1
ATOM 714 C C . ASN B 2 79 ? -24.170 2.861 -6.233 1.00 13.89 94 ASN E C 1
ATOM 715 O O . ASN B 2 79 ? -23.881 2.273 -7.276 1.00 15.29 94 ASN E O 1
ATOM 720 N N . CYS B 2 80 ? -23.623 2.548 -5.067 1.00 11.50 95 CYS E N 1
ATOM 721 C CA . CYS B 2 80 ? -22.669 1.451 -4.965 1.00 10.57 95 CYS E CA 1
ATOM 722 C C . CYS B 2 80 ? -23.396 0.133 -5.281 1.00 17.15 95 CYS E C 1
ATOM 723 O O . CYS B 2 80 ? -24.593 -0.021 -5.005 1.00 25.60 95 CYS E O 1
ATOM 726 N N . ALA B 2 81 ? -22.689 -0.807 -5.888 1.00 12.67 96 ALA E N 1
ATOM 727 C CA . ALA B 2 81 ? -23.287 -2.080 -6.236 1.00 18.58 96 ALA E CA 1
ATOM 728 C C . ALA B 2 81 ? -22.253 -3.167 -5.977 1.00 16.39 96 ALA E C 1
ATOM 729 O O . ALA B 2 81 ? -21.102 -3.048 -6.383 1.00 10.97 96 ALA E O 1
ATOM 731 N N . TYR B 2 82 ? -22.686 -4.254 -5.356 1.00 11.06 97 TYR E N 1
ATOM 732 C CA . TYR B 2 82 ? -21.780 -5.327 -5.005 1.00 9.79 97 TYR E CA 1
ATOM 733 C C . TYR B 2 82 ? -22.158 -6.699 -5.495 1.00 9.34 97 TYR E C 1
ATOM 734 O O . TYR B 2 82 ? -23.335 -7.004 -5.655 1.00 17.40 97 TYR E O 1
ATOM 743 N N . LYS B 2 83 ? -21.136 -7.525 -5.710 1.00 9.26 98 LYS E N 1
ATOM 744 C CA . LYS B 2 83 ? -21.335 -8.911 -6.080 1.00 7.17 98 LYS E CA 1
ATOM 745 C C . LYS B 2 83 ? -21.103 -9.621 -4.745 1.00 7.52 98 LYS E C 1
ATOM 746 O O . LYS B 2 83 ? -20.143 -9.296 -4.036 1.00 9.95 98 LYS E O 1
ATOM 752 N N . THR B 2 84 ? -21.995 -10.547 -4.397 1.00 6.88 99 THR E N 1
ATOM 753 C CA . THR B 2 84 ? -21.939 -11.294 -3.145 1.00 7.41 99 THR E CA 1
ATOM 754 C C . THR B 2 84 ? -21.426 -12.721 -3.363 1.00 13.14 99 THR E C 1
ATOM 755 O O . THR B 2 84 ? -21.957 -13.447 -4.198 1.00 15.45 99 THR E O 1
ATOM 759 N N . THR B 2 85 ? -20.384 -13.114 -2.635 1.00 6.27 100 THR E N 1
ATOM 760 C CA . THR B 2 85 ? -19.832 -14.471 -2.764 1.00 7.99 100 THR E CA 1
ATOM 761 C C . THR B 2 85 ? -19.666 -15.124 -1.401 1.00 11.44 100 THR E C 1
ATOM 762 O O . THR B 2 85 ? -18.892 -14.649 -0.576 1.00 9.28 100 THR E O 1
ATOM 766 N N . GLN B 2 86 ? -20.394 -16.213 -1.176 1.00 12.47 101 GLN E N 1
ATOM 767 C CA . GLN B 2 86 ? -20.346 -16.949 0.088 1.00 12.83 101 GLN E CA 1
ATOM 768 C C . GLN B 2 86 ? -19.294 -18.057 0.011 1.00 18.34 101 GLN E C 1
ATOM 769 O O . GLN B 2 86 ? -19.184 -18.742 -1.008 1.00 15.47 101 GLN E O 1
ATOM 775 N N . ALA B 2 87 ? -18.532 -18.226 1.093 1.00 16.12 102 ALA E N 1
ATOM 776 C CA . ALA B 2 87 ? -17.464 -19.220 1.164 1.00 15.10 102 ALA E CA 1
ATOM 777 C C . ALA B 2 87 ? -17.108 -19.610 2.600 1.00 15.33 102 ALA E C 1
ATOM 778 O O . ALA B 2 87 ? -17.534 -18.988 3.556 1.00 14.57 102 ALA E O 1
ATOM 780 N N . ASN B 2 88 ? -16.340 -20.681 2.734 1.00 14.58 103 ASN E N 1
ATOM 781 C CA . ASN B 2 88 ? -15.865 -21.140 4.037 1.00 19.43 103 ASN E CA 1
ATOM 782 C C . ASN B 2 88 ? -14.362 -21.200 3.881 1.00 16.06 103 ASN E C 1
ATOM 783 O O . ASN B 2 88 ? -13.843 -21.899 3.016 1.00 25.00 103 ASN E O 1
ATOM 788 N N . LYS B 2 89 ? -13.658 -20.409 4.669 1.00 15.92 104 LYS E N 1
ATOM 789 C CA . LYS B 2 89 ? -12.221 -20.370 4.552 1.00 14.02 104 LYS E CA 1
ATOM 790 C C . LYS B 2 89 ? -11.540 -19.927 5.829 1.00 11.12 104 LYS E C 1
ATOM 791 O O . LYS B 2 89 ? -12.198 -19.448 6.759 1.00 11.30 104 LYS E O 1
ATOM 797 N N . HIS B 2 90 ? -10.235 -20.177 5.897 1.00 17.70 105 HIS E N 1
ATOM 798 C CA . HIS B 2 90 ? -9.421 -19.807 7.046 1.00 12.27 105 HIS E CA 1
ATOM 799 C C . HIS B 2 90 ? -9.266 -18.308 7.003 1.00 15.48 105 HIS E C 1
ATOM 800 O O . HIS B 2 90 ? -9.081 -17.740 5.932 1.00 17.32 105 HIS E O 1
ATOM 807 N N . ILE B 2 91 ? -9.360 -17.653 8.151 1.00 9.64 106 ILE E N 1
ATOM 808 C CA . ILE B 2 91 ? -9.196 -16.205 8.178 1.00 12.96 106 ILE E CA 1
ATOM 809 C C . ILE B 2 91 ? -7.848 -15.865 8.816 1.00 24.72 106 ILE E C 1
ATOM 810 O O . ILE B 2 91 ? -7.343 -16.622 9.636 1.00 15.25 106 ILE E O 1
ATOM 815 N N . ILE B 2 92 ? -7.220 -14.789 8.367 1.00 9.39 107 ILE E N 1
ATOM 816 C CA . ILE B 2 92 ? -5.964 -14.361 8.950 1.00 6.67 107 ILE E CA 1
ATOM 817 C C . ILE B 2 92 ? -6.228 -12.944 9.439 1.00 10.35 107 ILE E C 1
ATOM 818 O O . ILE B 2 92 ? -6.700 -12.091 8.680 1.00 17.91 107 ILE E O 1
ATOM 823 N N . VAL B 2 93 ? -6.010 -12.726 10.728 1.00 6.52 108 VAL E N 1
ATOM 824 C CA . VAL B 2 93 ? -6.228 -11.427 11.349 1.00 9.88 108 VAL E CA 1
ATOM 825 C C . VAL B 2 93 ? -4.974 -10.927 12.075 1.00 15.45 108 VAL E C 1
ATOM 826 O O . VAL B 2 93 ? -4.162 -11.726 12.550 1.00 17.55 108 VAL E O 1
ATOM 830 N N . ALA B 2 94 ? -4.818 -9.607 12.149 1.00 8.44 109 ALA E N 1
ATOM 831 C CA . ALA B 2 94 ? -3.698 -8.992 12.852 1.00 9.57 109 ALA E CA 1
ATOM 832 C C . ALA B 2 94 ? -4.283 -8.633 14.209 1.00 9.90 109 ALA E C 1
ATOM 833 O O . ALA B 2 94 ? -5.377 -8.066 14.283 1.00 15.01 109 ALA E O 1
ATOM 835 N N . CYS B 2 95 ? -3.569 -8.942 15.279 1.00 6.33 110 CYS E N 1
ATOM 836 C CA . CYS B 2 95 ? -4.078 -8.677 16.620 1.00 4.18 110 CYS E CA 1
ATOM 837 C C . CYS B 2 95 ? -3.227 -7.706 17.419 1.00 18.55 110 CYS E C 1
ATOM 838 O O . CYS B 2 95 ? -2.015 -7.631 17.224 1.00 17.08 110 CYS E O 1
ATOM 841 N N . GLU B 2 96 ? -3.866 -6.972 18.328 1.00 15.43 111 GLU E N 1
ATOM 842 C CA . GLU B 2 96 ? -3.172 -5.996 19.169 1.00 13.67 111 GLU E CA 1
ATOM 843 C C . GLU B 2 96 ? -3.983 -5.667 20.402 1.00 20.12 111 GLU E C 1
ATOM 844 O O . GLU B 2 96 ? -5.188 -5.928 20.470 1.00 18.39 111 GLU E O 1
ATOM 850 N N . GLY B 2 97 ? -3.311 -5.021 21.345 1.00 24.96 112 GLY E N 1
ATOM 851 C CA . GLY B 2 97 ? -3.949 -4.585 22.565 1.00 11.75 112 GLY E CA 1
ATOM 852 C C . GLY B 2 97 ? -4.054 -5.596 23.672 1.00 17.26 112 GLY E C 1
ATOM 853 O O . GLY B 2 97 ? -3.499 -6.696 23.604 1.00 22.75 112 GLY E O 1
ATOM 854 N N . ASN B 2 98 ? -4.741 -5.164 24.723 1.00 24.01 113 ASN E N 1
ATOM 855 C CA . ASN B 2 98 ? -5.001 -5.965 25.898 1.00 29.44 113 ASN E CA 1
ATOM 856 C C . ASN B 2 98 ? -6.439 -5.637 26.274 1.00 47.83 113 ASN E C 1
ATOM 857 O O . ASN B 2 98 ? -6.732 -4.535 26.734 1.00 40.29 113 ASN E O 1
ATOM 862 N N . PRO B 2 99 ? -7.359 -6.591 26.088 1.00 44.11 114 PRO E N 1
ATOM 863 C CA . PRO B 2 99 ? -7.111 -7.935 25.556 1.00 29.58 114 PRO E CA 1
ATOM 864 C C . PRO B 2 99 ? -6.612 -7.953 24.110 1.00 15.56 114 PRO E C 1
ATOM 865 O O . PRO B 2 99 ? -6.857 -7.027 23.339 1.00 18.65 114 PRO E O 1
ATOM 869 N N . TYR B 2 100 ? -5.865 -8.998 23.782 1.00 17.71 115 TYR E N 1
ATOM 870 C CA . TYR B 2 100 ? -5.294 -9.198 22.460 1.00 19.62 115 TYR E CA 1
ATOM 871 C C . TYR B 2 100 ? -6.452 -9.572 21.538 1.00 13.19 115 TYR E C 1
ATOM 872 O O . TYR B 2 100 ? -6.891 -10.711 21.533 1.00 11.67 115 TYR E O 1
ATOM 881 N N . VAL B 2 101 ? -6.938 -8.604 20.766 1.00 15.85 116 VAL E N 1
ATOM 882 C CA . VAL B 2 101 ? -8.091 -8.818 19.893 1.00 11.90 116 VAL E CA 1
ATOM 883 C C . VAL B 2 101 ? -7.795 -8.439 18.460 1.00 10.57 116 VAL E C 1
ATOM 884 O O . VAL B 2 101 ? -6.829 -7.732 18.198 1.00 13.00 116 VAL E O 1
ATOM 888 N N . PRO B 2 102 ? -8.616 -8.926 17.506 1.00 9.41 117 PRO E N 1
ATOM 889 C CA . PRO B 2 102 ? -8.392 -8.601 16.092 1.00 12.69 117 PRO E CA 1
ATOM 890 C C . PRO B 2 102 ? -8.628 -7.108 15.814 1.00 18.51 117 PRO E C 1
ATOM 891 O O . PRO B 2 102 ? -9.567 -6.508 16.344 1.00 14.82 117 PRO E O 1
ATOM 895 N N . VAL B 2 103 ? -7.765 -6.520 14.992 1.00 10.14 118 VAL E N 1
ATOM 896 C CA . VAL B 2 103 ? -7.887 -5.116 14.607 1.00 11.16 118 VAL E CA 1
ATOM 897 C C . VAL B 2 103 ? -7.879 -4.944 13.082 1.00 15.76 118 VAL E C 1
ATOM 898 O O . VAL B 2 103 ? -8.243 -3.892 12.574 1.00 13.90 118 VAL E O 1
ATOM 902 N N . HIS B 2 104 ? -7.456 -5.970 12.352 1.00 11.14 119 HIS E N 1
ATOM 903 C CA . HIS B 2 104 ? -7.437 -5.908 10.894 1.00 8.21 119 HIS E CA 1
ATOM 904 C C . HIS B 2 104 ? -7.622 -7.304 10.335 1.00 27.68 119 HIS E C 1
ATOM 905 O O . HIS B 2 104 ? -7.211 -8.287 10.953 1.00 16.79 119 HIS E O 1
ATOM 912 N N . PHE B 2 105 ? -8.242 -7.383 9.167 1.00 15.81 120 PHE E N 1
ATOM 913 C CA . PHE B 2 105 ? -8.487 -8.642 8.491 1.00 20.09 120 PHE E CA 1
ATOM 914 C C . PHE B 2 105 ? -7.373 -8.664 7.447 1.00 34.41 120 PHE E C 1
ATOM 915 O O . PHE B 2 105 ? -7.351 -7.814 6.566 1.00 32.69 120 PHE E O 1
ATOM 923 N N . ASP B 2 106 ? -6.423 -9.588 7.576 1.00 28.72 121 ASP E N 1
ATOM 924 C CA . ASP B 2 106 ? -5.290 -9.660 6.644 1.00 17.07 121 ASP E CA 1
ATOM 925 C C . ASP B 2 106 ? -5.569 -10.440 5.365 1.00 31.04 121 ASP E C 1
ATOM 926 O O . ASP B 2 106 ? -5.079 -10.070 4.302 1.00 38.61 121 ASP E O 1
ATOM 931 N N . ALA B 2 107 ? -6.340 -11.518 5.469 1.00 30.48 122 ALA E N 1
ATOM 932 C CA . ALA B 2 107 ? -6.667 -12.348 4.309 1.00 30.73 122 ALA E CA 1
ATOM 933 C C . ALA B 2 107 ? -7.577 -13.504 4.690 1.00 26.97 122 ALA E C 1
ATOM 934 O O . ALA B 2 107 ? -7.933 -13.675 5.861 1.00 21.19 122 ALA E O 1
ATOM 936 N N . SER B 2 108 ? -7.900 -14.319 3.690 1.00 94.21 123 SER E N 1
ATOM 937 C CA . SER B 2 108 ? -8.744 -15.494 3.848 1.00 28.88 123 SER E CA 1
ATOM 938 C C . SER B 2 108 ? -8.185 -16.573 2.915 1.00 74.69 123 SER E C 1
ATOM 939 O O . SER B 2 108 ? -7.874 -16.285 1.756 1.00 30.37 123 SER E O 1
ATOM 942 N N . VAL B 2 109 ? -8.018 -17.784 3.446 1.00 23.26 124 VAL E N 1
ATOM 943 C CA . VAL B 2 109 ? -7.498 -18.933 2.704 1.00 78.20 124 VAL E CA 1
ATOM 944 C C . VAL B 2 109 ? -8.589 -19.995 2.529 1.00 14.42 124 VAL E C 1
ATOM 945 O O . VAL B 2 109 ? -9.195 -20.050 1.445 1.00 49.44 124 VAL E O 1
#

Solvent-accessible surface area: 6654 Å² total

Foldseek 3Di:
DADPVNVCVVPPDD/DDPDPQVVVCVVVPNQPPHADFKDKDFDDDQVLQFVQQPAAFDAFPVGHTQKGKDPFWTKMKMWGFDPPADPPRTDTDIDIDTWIWMFGWDDVVTGGDGTRDTD

Radius of gyration: 14.56 Å; Cα contacts (8 Å, |Δi|>4): 238; chains: 2; bounding box: 38×32×39 Å